Protein AF-A0A958FE83-F1 (afdb_monomer_lite)

Foldseek 3Di:
DVVVVVVVVVVVVVVVVPDDDDQDDDDQDAPPDAAPQPRDGQHDPVAKDWDQDPVNDIGIHNHPVSVVCCVVVPVDD

Structure (mmCIF, N/CA/C/O backbone):
data_AF-A0A958FE83-F1
#
_entry.id   AF-A0A958FE83-F1
#
loop_
_atom_site.group_PDB
_atom_site.id
_atom_site.type_symbol
_atom_site.label_atom_id
_atom_site.label_alt_id
_atom_site.label_comp_id
_atom_site.label_asym_id
_atom_site.label_entity_id
_atom_site.label_seq_id
_atom_site.pdbx_PDB_ins_code
_atom_site.Cartn_x
_atom_site.Cartn_y
_atom_site.Cartn_z
_atom_site.occupancy
_atom_site.B_iso_or_equiv
_atom_site.auth_seq_id
_atom_site.auth_comp_id
_atom_site.auth_asym_id
_atom_site.auth_atom_id
_atom_site.pdbx_PDB_model_num
ATOM 1 N N . MET A 1 1 ? -48.955 5.228 25.058 1.00 55.66 1 MET A N 1
ATOM 2 C CA . MET A 1 1 ? -48.344 4.625 23.844 1.00 55.66 1 MET A CA 1
ATOM 3 C C . MET A 1 1 ? -47.059 5.324 23.374 1.00 55.66 1 MET A C 1
ATOM 5 O O . MET A 1 1 ? -46.168 4.647 22.886 1.00 55.66 1 MET A O 1
ATOM 9 N N . LYS A 1 2 ? -46.894 6.638 23.604 1.00 59.41 2 LYS A N 1
ATOM 10 C CA . LYS A 1 2 ? -45.730 7.438 23.160 1.00 59.41 2 LYS A CA 1
ATOM 11 C C . LYS A 1 2 ? -44.361 6.993 23.723 1.00 59.41 2 LYS A C 1
ATOM 13 O O . LYS A 1 2 ? -43.367 7.077 23.018 1.00 59.41 2 LYS A O 1
ATOM 18 N N . LYS A 1 3 ? -44.312 6.477 24.963 1.00 61.06 3 LYS A N 1
ATOM 19 C CA . LYS A 1 3 ? -43.065 6.026 25.626 1.00 61.06 3 LYS A CA 1
ATOM 20 C C . LYS A 1 3 ? -42.488 4.732 25.028 1.00 61.06 3 LYS A C 1
ATOM 22 O O . LYS A 1 3 ? -41.282 4.627 24.867 1.00 61.06 3 LYS A O 1
ATOM 27 N N . LYS A 1 4 ? -43.356 3.781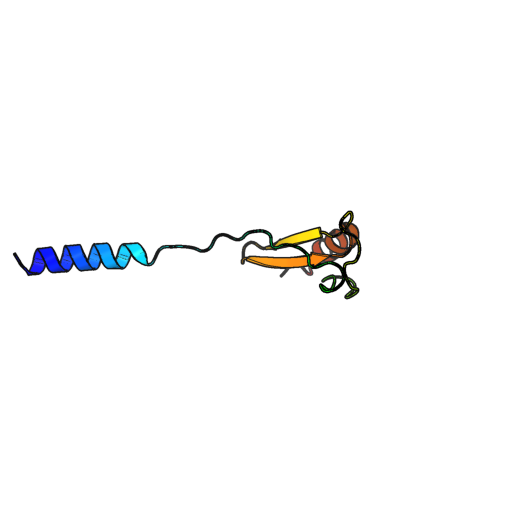 24.650 1.00 66.06 4 LYS A N 1
ATOM 28 C CA . LYS A 1 4 ? -42.956 2.517 24.000 1.00 66.06 4 LYS A CA 1
ATOM 29 C C . LYS A 1 4 ? -42.449 2.755 2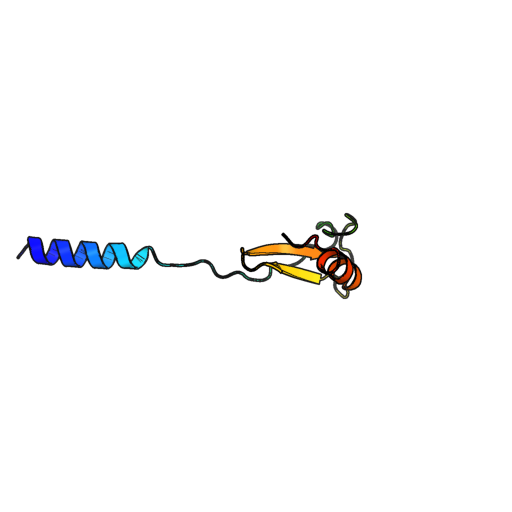2.575 1.00 66.06 4 LYS A C 1
ATOM 31 O O . LYS A 1 4 ? -41.475 2.143 22.163 1.00 66.06 4 LYS A O 1
ATOM 36 N N . PHE A 1 5 ? -43.080 3.694 21.865 1.00 72.62 5 PHE A N 1
ATOM 37 C CA . PHE A 1 5 ? -42.639 4.134 20.543 1.00 72.62 5 PHE A CA 1
ATOM 38 C C . PHE A 1 5 ? -41.282 4.848 20.604 1.00 72.62 5 PHE A C 1
ATOM 40 O O . PHE A 1 5 ? -40.405 4.548 19.809 1.00 72.62 5 PHE A O 1
ATOM 47 N N . HIS A 1 6 ? -41.066 5.709 21.606 1.00 74.44 6 HIS A N 1
ATOM 48 C CA . HIS A 1 6 ? -39.767 6.353 21.825 1.00 74.44 6 HIS A CA 1
ATOM 49 C C . HIS A 1 6 ? -38.643 5.345 22.079 1.00 74.44 6 HIS A C 1
ATOM 51 O O . HIS A 1 6 ? -37.564 5.496 21.525 1.00 74.44 6 HIS A O 1
ATOM 57 N N . TRP A 1 7 ? -38.898 4.307 22.881 1.00 80.19 7 TRP A N 1
ATOM 58 C CA . TRP A 1 7 ? -37.913 3.256 23.146 1.00 80.19 7 TRP A CA 1
ATOM 59 C C . TRP A 1 7 ? -37.601 2.413 21.911 1.00 80.19 7 TRP A C 1
ATOM 61 O O . TRP A 1 7 ? -36.435 2.126 21.668 1.00 80.19 7 TRP A O 1
ATOM 71 N N . LEU A 1 8 ? -38.613 2.087 21.101 1.00 83.56 8 LEU A N 1
ATOM 72 C CA . LEU A 1 8 ? -38.415 1.406 19.819 1.00 83.56 8 LEU A CA 1
ATOM 73 C C . LEU A 1 8 ? -37.574 2.246 18.851 1.00 83.56 8 LEU A C 1
ATOM 75 O O . LEU A 1 8 ? -36.648 1.718 18.250 1.00 83.56 8 LEU A O 1
ATOM 79 N N . VAL A 1 9 ? -37.845 3.550 18.749 1.00 84.12 9 VAL A N 1
ATOM 80 C CA . VAL A 1 9 ? -37.069 4.473 17.904 1.00 84.12 9 VAL A CA 1
ATOM 81 C C . VAL A 1 9 ? -35.624 4.606 18.398 1.00 84.12 9 VAL A C 1
ATOM 83 O O . VAL A 1 9 ? -34.705 4.596 17.586 1.00 84.12 9 VAL A O 1
ATOM 86 N N . LEU A 1 10 ? -35.402 4.664 19.715 1.00 83.19 10 LEU A N 1
ATOM 87 C CA . LEU A 1 10 ? -34.059 4.750 20.303 1.00 83.19 10 LEU A CA 1
ATOM 88 C C . LEU A 1 10 ? -33.231 3.479 20.056 1.00 83.19 10 LEU A C 1
ATOM 90 O O . LEU A 1 10 ? -32.035 3.562 19.791 1.00 83.19 10 LEU A O 1
ATOM 94 N N . TRP A 1 11 ? -33.875 2.311 20.100 1.00 82.75 11 TRP A N 1
ATOM 95 C CA . TRP A 1 11 ? -33.246 1.024 19.793 1.00 82.75 11 TRP A CA 1
ATOM 96 C C . TRP A 1 11 ? -32.870 0.903 18.311 1.00 82.75 11 TRP A C 1
ATOM 98 O O . TRP A 1 11 ? -31.770 0.467 17.975 1.00 82.75 11 TRP A O 1
ATOM 108 N N . LEU A 1 12 ? -33.761 1.350 17.423 1.00 82.62 12 LEU A N 1
ATOM 109 C CA . LEU A 1 12 ? -33.539 1.343 15.976 1.00 82.62 12 LEU A CA 1
ATOM 110 C C . LEU A 1 12 ? -32.416 2.308 15.564 1.00 82.62 12 LEU A C 1
ATOM 112 O O . LEU A 1 12 ? -31.602 1.974 14.708 1.00 82.62 12 LEU A O 1
ATOM 116 N N . LEU A 1 13 ? -32.329 3.469 16.220 1.00 80.88 13 LEU A N 1
ATOM 117 C CA . LEU A 1 13 ? -31.272 4.455 15.985 1.00 80.88 13 LEU A CA 1
ATOM 118 C C . LEU A 1 13 ? -29.902 3.976 16.501 1.00 80.88 13 LEU A C 1
ATOM 120 O O . LEU A 1 13 ? -28.888 4.210 15.851 1.00 80.88 13 LEU A O 1
ATOM 124 N N . GLY A 1 14 ? -29.869 3.262 17.632 1.00 79.88 14 GLY A N 1
ATOM 125 C CA . GLY A 1 14 ? -28.640 2.678 18.181 1.00 79.88 14 GLY A CA 1
ATOM 126 C C . GLY A 1 14 ? -28.052 1.559 17.313 1.00 79.88 14 GLY A C 1
ATOM 127 O O . GLY A 1 14 ? -26.835 1.448 17.192 1.00 79.88 14 GLY A O 1
ATOM 128 N N . SER A 1 15 ? -28.903 0.768 16.651 1.00 77.31 15 SER A N 1
ATOM 129 C CA . SER A 1 15 ? -28.461 -0.339 15.791 1.00 77.31 15 SER A CA 1
ATOM 130 C C . SER A 1 15 ? -27.706 0.117 14.537 1.00 77.31 15 SER A C 1
ATOM 132 O O . SER A 1 15 ? -26.934 -0.663 13.984 1.00 77.31 15 SER A O 1
ATOM 134 N N . PHE A 1 16 ? -27.911 1.352 14.074 1.00 74.38 16 PHE A N 1
ATOM 135 C CA . PHE A 1 16 ? -27.273 1.864 12.856 1.00 74.38 16 PHE A CA 1
ATOM 136 C C . PHE A 1 16 ? -25.803 2.270 13.075 1.00 74.38 16 PHE A C 1
ATOM 138 O O . PHE A 1 16 ? -25.058 2.457 12.118 1.00 74.38 16 PHE A O 1
ATOM 145 N N . LEU A 1 17 ? -25.367 2.378 14.335 1.00 75.12 17 LEU A N 1
ATOM 146 C CA . LEU A 1 17 ? -24.020 2.822 14.711 1.00 75.12 17 LEU A CA 1
ATOM 147 C C . LEU A 1 17 ? -22.974 1.694 14.722 1.00 75.12 17 LEU A C 1
ATOM 149 O O . LEU A 1 17 ? -21.800 1.965 14.954 1.00 75.12 17 LEU A O 1
ATOM 153 N N . VAL A 1 18 ? -23.369 0.441 14.471 1.00 74.31 18 VAL A N 1
ATOM 154 C CA . VAL A 1 18 ? -22.467 -0.730 14.523 1.00 74.31 18 VAL A CA 1
ATOM 155 C C . VAL A 1 18 ? -21.900 -1.106 13.140 1.00 74.31 18 VAL A C 1
ATOM 157 O O . VAL A 1 18 ? -21.345 -2.186 12.957 1.00 74.31 18 VAL A O 1
ATOM 160 N N . GLY A 1 19 ? -22.023 -0.229 12.139 1.00 72.50 19 GLY A N 1
ATOM 161 C CA . GLY A 1 19 ? -21.383 -0.425 10.835 1.00 72.50 19 GLY A CA 1
ATOM 162 C C . GLY A 1 19 ? -19.858 -0.308 10.941 1.00 72.50 19 GLY A C 1
ATOM 163 O O . GLY A 1 19 ? -19.340 0.779 11.179 1.00 72.50 19 GLY A O 1
ATOM 164 N N . GLY A 1 20 ? -19.139 -1.422 10.782 1.00 71.94 20 GLY A N 1
ATOM 165 C CA . GLY A 1 20 ? -17.672 -1.455 10.744 1.00 71.94 20 GLY A CA 1
ATOM 166 C C . GLY A 1 20 ? -17.105 -1.220 9.340 1.00 71.94 20 GLY A C 1
ATOM 167 O O . GLY A 1 20 ? -17.764 -1.499 8.341 1.00 71.94 20 GLY A O 1
ATOM 168 N N . CYS A 1 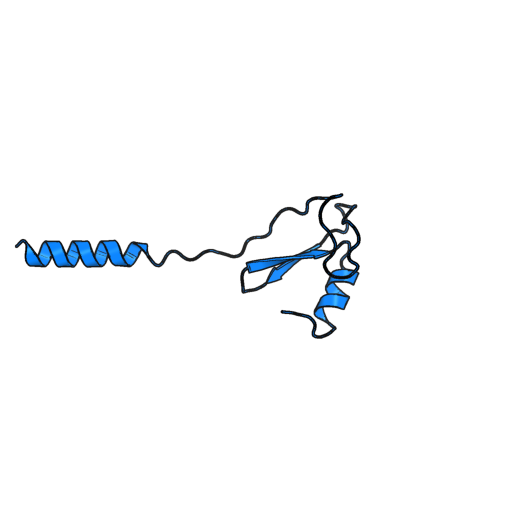21 ? -15.865 -0.730 9.263 1.00 74.12 21 CYS A N 1
ATOM 169 C CA . CYS A 1 21 ? -15.097 -0.639 8.019 1.00 74.12 21 CYS A CA 1
ATOM 170 C C . CYS A 1 21 ? -14.310 -1.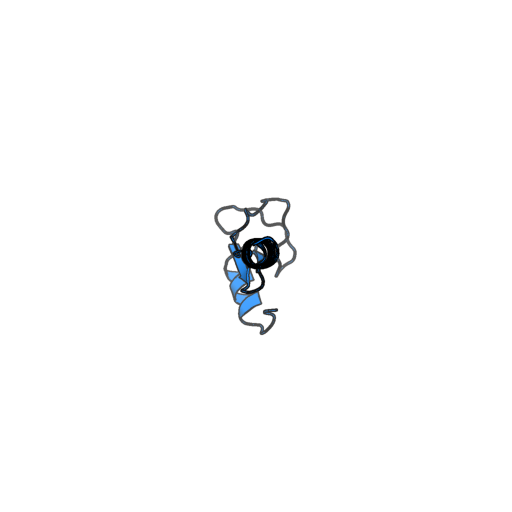941 7.804 1.00 74.12 21 CYS A C 1
ATOM 172 O O . CYS A 1 21 ? -13.674 -2.429 8.738 1.00 74.12 21 CYS A O 1
ATOM 174 N N . THR A 1 22 ? -14.343 -2.503 6.595 1.00 80.62 22 THR A N 1
ATOM 175 C CA . THR A 1 22 ? -13.547 -3.684 6.233 1.00 80.62 22 THR A CA 1
ATOM 176 C C . THR A 1 22 ? -12.239 -3.255 5.570 1.00 80.62 22 THR A C 1
ATOM 178 O O . THR A 1 22 ? -12.298 -2.483 4.608 1.00 80.62 22 THR A O 1
ATOM 181 N N . PRO A 1 23 ? -11.072 -3.751 6.020 1.00 82.00 23 PRO A N 1
ATOM 182 C CA . PRO A 1 23 ? -9.820 -3.509 5.316 1.00 82.00 23 PRO A CA 1
ATOM 183 C C . PRO A 1 23 ? -9.914 -4.110 3.910 1.00 82.00 23 PRO A C 1
ATOM 185 O O . PRO A 1 23 ? -10.309 -5.262 3.740 1.00 82.00 23 PRO A O 1
ATOM 188 N N . SER A 1 24 ? -9.589 -3.306 2.903 1.00 84.69 24 SER A N 1
ATOM 189 C CA . SER A 1 24 ? -9.618 -3.692 1.494 1.00 84.69 24 SER A CA 1
ATOM 190 C C . SER A 1 24 ? -8.301 -3.280 0.842 1.00 84.69 24 SER A C 1
ATOM 192 O O . SER A 1 24 ? -7.781 -2.222 1.205 1.00 84.69 24 SER A O 1
ATOM 194 N N . PRO A 1 25 ? -7.786 -4.064 -0.122 1.00 85.31 25 PRO A N 1
ATOM 195 C CA . PRO A 1 25 ? -6.644 -3.661 -0.935 1.00 85.31 25 PRO A CA 1
ATOM 196 C C . PRO A 1 25 ? -6.911 -2.340 -1.660 1.00 85.31 25 PRO A C 1
ATOM 198 O O . PRO A 1 25 ? -8.048 -2.082 -2.082 1.00 85.31 25 PRO A O 1
ATOM 201 N N . ALA A 1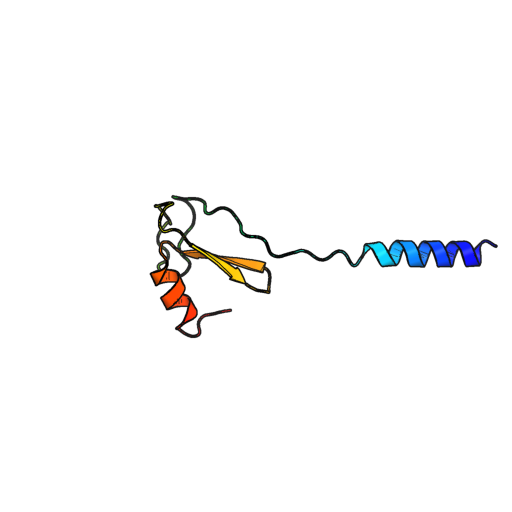 26 ? -5.866 -1.534 -1.826 1.00 87.00 26 ALA A N 1
ATOM 202 C CA . ALA A 1 26 ? -5.888 -0.309 -2.611 1.00 87.00 26 ALA A CA 1
ATOM 203 C C . ALA A 1 26 ? -4.954 -0.418 -3.827 1.00 87.00 26 ALA A C 1
ATOM 205 O O . ALA A 1 26 ? -3.874 -0.993 -3.745 1.00 87.00 26 ALA A O 1
ATOM 206 N N . PRO A 1 27 ? -5.329 0.159 -4.981 1.00 90.38 27 PRO A N 1
ATOM 207 C CA . PRO A 1 27 ? -4.493 0.082 -6.171 1.00 90.38 27 PRO A CA 1
ATOM 208 C C . PRO A 1 27 ? -3.149 0.793 -5.958 1.00 90.38 27 PRO A C 1
ATOM 210 O O . PRO A 1 27 ? -3.116 1.950 -5.537 1.00 90.38 27 PRO A O 1
ATOM 213 N N . ILE A 1 28 ? -2.059 0.117 -6.326 1.00 93.19 28 ILE A N 1
ATOM 214 C CA . ILE A 1 28 ? -0.709 0.689 -6.351 1.00 93.19 28 ILE A CA 1
ATOM 215 C C . ILE A 1 28 ? -0.618 1.725 -7.478 1.00 93.19 28 ILE A C 1
ATOM 217 O O . ILE A 1 28 ? -0.920 1.434 -8.639 1.00 93.19 28 ILE A O 1
ATOM 221 N N . ARG A 1 29 ? -0.176 2.943 -7.157 1.00 95.06 29 ARG A N 1
ATOM 222 C CA . ARG A 1 29 ? 0.074 4.013 -8.130 1.00 95.06 29 ARG A CA 1
ATOM 223 C C . ARG A 1 29 ? 1.511 3.925 -8.623 1.00 95.06 29 ARG A C 1
ATOM 225 O O . ARG A 1 29 ? 2.423 4.553 -8.081 1.00 95.06 29 ARG A O 1
ATOM 232 N N . TYR A 1 30 ? 1.702 3.158 -9.688 1.00 94.50 30 TYR A N 1
ATOM 233 C CA . TYR A 1 30 ? 3.010 3.004 -10.317 1.00 94.50 30 TYR A CA 1
ATOM 234 C C . TYR A 1 30 ? 3.595 4.351 -10.765 1.00 94.50 30 TYR A C 1
ATOM 236 O O . TYR A 1 30 ? 2.893 5.212 -11.302 1.00 94.50 30 TYR A O 1
ATOM 244 N N . GLY A 1 31 ? 4.886 4.548 -10.506 1.00 94.56 31 GLY A N 1
ATOM 245 C CA . GLY A 1 31 ? 5.606 5.796 -10.746 1.00 94.56 31 GLY A CA 1
ATOM 246 C C . GLY A 1 31 ? 5.300 6.920 -9.756 1.00 94.56 31 GLY A C 1
ATOM 247 O O . GLY A 1 31 ? 5.749 8.044 -9.977 1.00 94.56 31 GLY A O 1
ATOM 248 N N . GLN A 1 32 ? 4.523 6.657 -8.700 1.00 95.19 32 GLN A N 1
ATOM 249 C CA . GLN A 1 32 ? 4.098 7.671 -7.724 1.00 95.19 32 GLN A CA 1
ATOM 250 C C . GLN A 1 32 ? 4.237 7.194 -6.277 1.00 95.19 32 GLN A C 1
ATOM 252 O O . GLN A 1 32 ? 4.653 7.977 -5.425 1.00 95.19 32 GLN A O 1
ATOM 257 N N . ASP A 1 33 ? 3.900 5.936 -5.999 1.00 95.56 33 ASP A N 1
ATOM 258 C CA . ASP A 1 33 ? 3.995 5.378 -4.654 1.00 95.56 33 ASP A CA 1
ATOM 259 C C . ASP A 1 33 ? 5.423 4.934 -4.339 1.00 95.56 33 ASP A C 1
ATOM 261 O O . ASP A 1 33 ? 6.101 4.323 -5.167 1.00 95.56 33 ASP A O 1
ATOM 265 N N . ASN A 1 34 ? 5.866 5.205 -3.110 1.00 96.25 34 ASN A N 1
ATOM 266 C CA . ASN A 1 34 ? 7.173 4.783 -2.620 1.00 96.25 34 ASN A CA 1
ATOM 267 C C . ASN A 1 34 ? 7.069 3.446 -1.880 1.00 96.25 34 ASN A C 1
ATOM 269 O O . ASN A 1 34 ? 6.212 3.258 -1.015 1.00 96.25 34 ASN A O 1
ATOM 273 N N . CYS A 1 35 ? 8.016 2.553 -2.150 1.00 94.94 35 CYS A N 1
ATOM 274 C CA . CYS A 1 35 ? 8.203 1.311 -1.420 1.00 94.94 35 CYS A CA 1
ATOM 275 C C . CYS A 1 35 ? 8.479 1.581 0.066 1.00 94.94 35 CYS A C 1
ATOM 277 O O . CYS A 1 35 ? 9.436 2.270 0.423 1.00 94.94 35 CYS A O 1
ATOM 279 N N . ALA A 1 36 ? 7.709 0.956 0.954 1.00 94.44 36 ALA A N 1
ATOM 280 C CA . ALA A 1 36 ? 7.851 1.095 2.401 1.00 94.44 36 ALA A CA 1
ATOM 281 C C . ALA A 1 36 ? 9.180 0.536 2.946 1.00 94.44 36 ALA A C 1
ATOM 283 O O . ALA A 1 36 ? 9.568 0.853 4.071 1.00 94.44 36 ALA A O 1
ATOM 284 N N . HIS A 1 37 ? 9.893 -0.286 2.169 1.00 94.19 37 HIS A N 1
ATOM 285 C CA . HIS A 1 37 ? 11.195 -0.827 2.548 1.00 94.19 37 HIS A CA 1
ATOM 286 C C . HIS A 1 37 ? 12.371 0.029 2.052 1.00 94.19 37 HIS A C 1
ATOM 288 O O . HIS A 1 37 ? 13.116 0.565 2.869 1.00 94.19 37 HIS A O 1
ATOM 294 N N . CYS A 1 38 ? 12.535 0.170 0.733 1.00 93.88 38 CYS A N 1
ATOM 295 C CA . CYS A 1 38 ? 13.691 0.836 0.121 1.00 93.88 38 CYS A CA 1
ATOM 296 C C . CYS A 1 38 ? 13.463 2.321 -0.215 1.00 93.88 38 CYS A C 1
ATOM 298 O O . CYS A 1 38 ? 14.406 2.992 -0.622 1.00 93.88 38 CYS A O 1
ATOM 300 N N . GLN A 1 39 ? 12.241 2.841 -0.040 1.00 94.62 39 GLN A N 1
ATOM 301 C CA . GLN A 1 39 ? 11.845 4.232 -0.327 1.00 94.62 39 GLN A CA 1
ATOM 302 C C . GLN A 1 39 ? 11.969 4.662 -1.801 1.00 94.62 39 GLN A C 1
ATOM 304 O O . GLN A 1 39 ? 11.796 5.839 -2.110 1.00 94.62 39 GLN A O 1
ATOM 309 N N . MET A 1 40 ? 12.231 3.727 -2.717 1.00 95.06 40 MET A N 1
ATOM 310 C CA . MET A 1 40 ? 12.193 3.973 -4.161 1.00 95.06 40 MET A CA 1
ATOM 311 C C . MET A 1 40 ? 10.753 3.936 -4.685 1.00 95.06 40 MET A C 1
ATOM 313 O O . MET A 1 40 ? 9.887 3.326 -4.058 1.00 95.06 40 MET A O 1
A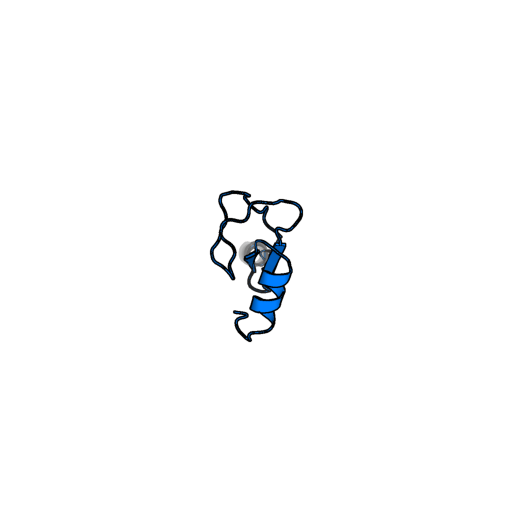TOM 317 N N . LEU A 1 41 ? 10.502 4.578 -5.829 1.00 96.44 41 LEU A N 1
ATOM 318 C CA . LEU A 1 41 ? 9.206 4.520 -6.510 1.00 96.44 41 LEU A CA 1
ATOM 319 C C . LEU A 1 41 ? 8.916 3.099 -6.994 1.00 96.44 41 LEU A C 1
ATOM 321 O O . LEU A 1 41 ? 9.808 2.446 -7.529 1.00 96.44 41 LEU A O 1
ATOM 325 N N . VAL A 1 42 ? 7.665 2.663 -6.866 1.00 96.12 42 VAL A N 1
ATOM 326 C CA . VAL A 1 42 ? 7.203 1.398 -7.441 1.00 96.12 42 VAL A CA 1
ATOM 327 C C . VAL A 1 42 ? 6.911 1.595 -8.916 1.00 96.12 42 VAL A C 1
ATOM 329 O O . VAL A 1 42 ? 5.993 2.334 -9.264 1.00 96.12 42 VAL A O 1
ATOM 332 N N . MET A 1 43 ? 7.690 0.972 -9.797 1.00 94.50 43 MET A N 1
ATOM 333 C CA . MET A 1 43 ? 7.632 1.274 -11.237 1.00 94.50 43 MET A CA 1
ATOM 334 C C . MET A 1 43 ? 6.939 0.191 -12.063 1.00 94.50 43 MET A C 1
ATOM 336 O O . MET A 1 43 ? 6.276 0.516 -13.048 1.00 94.50 43 MET A O 1
ATOM 340 N N . ASP A 1 44 ? 7.083 -1.077 -11.676 1.00 92.88 44 ASP A N 1
ATOM 341 C CA . ASP A 1 44 ? 6.631 -2.219 -12.474 1.00 92.88 44 ASP A CA 1
ATOM 342 C C . ASP A 1 44 ? 5.411 -2.913 -11.853 1.00 92.88 44 ASP A C 1
ATOM 344 O O . ASP A 1 44 ? 5.430 -3.377 -10.708 1.00 92.88 44 ASP A O 1
ATOM 348 N N . ALA A 1 45 ? 4.350 -3.034 -12.651 1.00 92.38 45 ALA A N 1
ATOM 349 C CA . ALA A 1 45 ? 3.115 -3.701 -12.264 1.00 92.38 45 ALA A CA 1
ATOM 350 C C . ALA A 1 45 ? 3.243 -5.208 -12.040 1.00 92.38 45 ALA A C 1
ATOM 352 O O . ALA A 1 45 ? 2.417 -5.781 -11.334 1.00 92.38 45 ALA A O 1
ATOM 353 N N . HIS A 1 46 ? 4.278 -5.845 -12.584 1.00 94.50 46 HIS A N 1
ATOM 354 C CA . HIS A 1 46 ? 4.504 -7.276 -12.394 1.00 94.50 46 HIS A CA 1
ATOM 355 C C . HIS A 1 46 ? 5.073 -7.613 -11.011 1.00 94.50 46 HIS A C 1
ATOM 357 O O . HIS A 1 46 ? 4.914 -8.746 -10.558 1.00 94.50 46 HIS A O 1
ATOM 363 N N . PHE A 1 47 ? 5.736 -6.655 -10.352 1.00 93.94 47 PHE A N 1
ATOM 364 C CA . PHE A 1 47 ? 6.479 -6.899 -9.109 1.00 93.94 47 PHE A CA 1
ATOM 365 C C . PHE A 1 47 ? 5.936 -6.140 -7.901 1.00 93.94 47 PHE A C 1
ATOM 367 O O . PHE A 1 47 ? 6.162 -6.584 -6.774 1.00 93.94 47 PHE A O 1
ATOM 374 N N . GLY A 1 48 ? 5.203 -5.042 -8.118 1.00 93.44 48 GLY A N 1
ATOM 375 C CA . GLY A 1 48 ? 4.611 -4.260 -7.037 1.00 93.44 48 GLY A CA 1
ATOM 376 C C . GLY A 1 48 ? 3.715 -5.111 -6.135 1.00 93.44 48 GLY A C 1
ATOM 377 O O . GLY A 1 48 ? 2.827 -5.817 -6.612 1.00 93.44 48 GLY A O 1
ATOM 378 N N . THR A 1 49 ? 3.936 -5.032 -4.824 1.00 94.19 49 THR A N 1
ATOM 379 C CA . THR A 1 49 ? 3.143 -5.760 -3.824 1.00 94.19 49 THR A CA 1
ATOM 380 C C . THR A 1 49 ? 2.550 -4.819 -2.786 1.00 94.19 49 THR A C 1
ATOM 382 O O . THR A 1 49 ? 3.078 -3.741 -2.517 1.00 94.19 49 THR A O 1
ATOM 385 N N . GLU A 1 50 ? 1.437 -5.238 -2.193 1.00 93.62 50 GLU A N 1
ATOM 386 C CA . GLU A 1 50 ? 0.734 -4.510 -1.143 1.00 93.62 50 GLU A CA 1
ATOM 387 C C . GLU A 1 50 ? 0.566 -5.414 0.082 1.00 93.62 50 GLU A C 1
ATOM 389 O O . GLU A 1 50 ? 0.287 -6.608 -0.035 1.00 93.62 50 GLU A O 1
ATOM 394 N N . LEU A 1 51 ? 0.712 -4.831 1.266 1.00 91.56 51 LEU A N 1
ATOM 395 C CA . LEU A 1 51 ? 0.379 -5.440 2.542 1.00 91.56 51 LEU A CA 1
ATOM 396 C C . LEU A 1 51 ? -0.699 -4.601 3.228 1.00 91.56 51 LEU A C 1
ATOM 398 O O . LEU A 1 51 ? -0.467 -3.439 3.570 1.00 91.56 51 LEU A O 1
ATOM 402 N N . VAL A 1 52 ? -1.836 -5.232 3.510 1.00 91.75 52 VAL A N 1
ATOM 403 C CA . VAL A 1 52 ? -2.912 -4.654 4.317 1.00 91.75 52 VAL A CA 1
ATOM 404 C C . VAL A 1 52 ? -2.834 -5.244 5.722 1.00 91.75 52 VAL A C 1
ATOM 406 O O . VAL A 1 52 ? -2.898 -6.459 5.889 1.00 91.75 52 VAL A O 1
ATOM 409 N N . THR A 1 53 ? -2.669 -4.400 6.740 1.00 89.06 53 THR A N 1
ATOM 410 C CA . THR A 1 53 ? -2.656 -4.853 8.140 1.00 89.06 53 THR A CA 1
ATOM 411 C C . THR A 1 53 ? -4.068 -5.053 8.679 1.00 89.06 53 THR A C 1
ATOM 413 O O . THR A 1 53 ? -5.026 -4.473 8.168 1.00 89.06 53 THR A O 1
ATOM 416 N N . ASP A 1 54 ? -4.198 -5.771 9.796 1.00 85.69 54 ASP A N 1
ATOM 417 C CA . ASP A 1 54 ? -5.479 -5.944 10.502 1.00 85.69 54 ASP A CA 1
ATOM 418 C C . ASP A 1 54 ? -6.110 -4.609 10.938 1.00 85.69 54 ASP A C 1
ATOM 420 O O . ASP A 1 54 ? -7.322 -4.496 11.103 1.00 85.69 54 ASP A O 1
ATOM 424 N N . LYS A 1 55 ? -5.283 -3.566 11.103 1.00 86.00 55 LYS A N 1
ATOM 425 C CA . LYS A 1 55 ? -5.713 -2.194 11.423 1.00 86.00 55 LYS A CA 1
ATOM 426 C C . LYS A 1 55 ? -6.127 -1.397 10.175 1.00 86.00 55 LYS A C 1
ATOM 428 O O . LYS A 1 55 ? -6.449 -0.218 10.295 1.00 86.00 55 LYS A O 1
ATOM 433 N N . GLY A 1 56 ? -6.061 -2.000 8.987 1.00 87.12 56 GLY A N 1
ATOM 434 C CA . GLY A 1 56 ? -6.367 -1.370 7.704 1.00 87.12 56 GLY A CA 1
ATOM 435 C C . GLY A 1 56 ? -5.289 -0.420 7.185 1.00 87.12 56 GLY A C 1
ATOM 436 O O . GLY A 1 56 ? -5.576 0.396 6.314 1.00 87.12 56 GLY A O 1
ATOM 437 N N . LYS A 1 57 ? -4.053 -0.486 7.703 1.00 89.00 57 LYS A N 1
ATOM 438 C CA . LYS A 1 57 ? -2.941 0.258 7.092 1.00 89.00 57 LYS A CA 1
ATOM 439 C C . LYS A 1 57 ? -2.450 -0.474 5.857 1.00 89.00 57 LYS A C 1
ATOM 441 O O . LYS A 1 57 ? -2.249 -1.683 5.901 1.00 89.00 57 LYS A O 1
ATOM 446 N N . ILE A 1 58 ? -2.195 0.297 4.813 1.00 91.81 58 ILE A N 1
ATOM 447 C CA . ILE A 1 58 ? -1.701 -0.184 3.532 1.00 91.81 58 ILE A CA 1
ATOM 448 C C . ILE A 1 58 ? -0.223 0.180 3.409 1.00 91.81 58 ILE A C 1
ATOM 450 O O . ILE A 1 58 ? 0.156 1.337 3.600 1.00 91.81 58 ILE A O 1
ATOM 454 N N . TYR A 1 59 ? 0.601 -0.816 3.100 1.00 93.31 59 TYR A N 1
ATOM 455 C CA . TYR A 1 59 ? 2.017 -0.662 2.787 1.00 93.31 59 TYR A CA 1
ATOM 456 C C . TYR A 1 59 ? 2.275 -1.183 1.383 1.00 93.31 59 TYR A C 1
ATOM 458 O O . TYR A 1 59 ? 1.909 -2.310 1.067 1.00 93.31 59 TYR A O 1
ATOM 466 N N . VAL A 1 60 ? 2.931 -0.375 0.561 1.00 95.12 60 VAL A N 1
ATOM 467 C CA . VAL A 1 60 ? 3.267 -0.719 -0.821 1.00 95.12 60 VAL A CA 1
ATOM 468 C C . VAL A 1 60 ? 4.757 -1.044 -0.905 1.00 95.12 60 VAL A C 1
ATOM 470 O O . VAL A 1 60 ? 5.569 -0.418 -0.220 1.00 95.12 60 VAL A O 1
ATOM 473 N N . PHE A 1 61 ? 5.132 -2.013 -1.733 1.00 95.69 61 PHE A N 1
ATOM 474 C CA . PHE A 1 61 ? 6.514 -2.421 -1.959 1.00 95.69 61 PHE A CA 1
ATOM 475 C C . PHE A 1 61 ? 6.795 -2.591 -3.451 1.00 95.69 61 PHE A C 1
ATOM 477 O O . PHE A 1 61 ? 5.922 -3.006 -4.207 1.00 95.69 61 PHE A O 1
ATOM 484 N N . ASP A 1 62 ? 8.029 -2.295 -3.856 1.00 96.25 62 ASP A N 1
ATOM 485 C CA . ASP A 1 62 ? 8.471 -2.399 -5.256 1.00 96.25 62 ASP A CA 1
ATOM 486 C C . ASP A 1 62 ? 8.611 -3.857 -5.729 1.00 96.25 62 ASP A C 1
ATOM 488 O O . ASP A 1 62 ? 8.390 -4.167 -6.894 1.00 96.25 62 ASP A O 1
ATOM 492 N N . SER A 1 63 ? 8.913 -4.772 -4.803 1.00 95.56 63 SER A N 1
ATOM 493 C CA . SER A 1 63 ? 9.077 -6.200 -5.073 1.00 95.56 63 SER A CA 1
ATOM 494 C C . SER A 1 63 ? 8.661 -7.059 -3.875 1.00 95.56 63 SER A C 1
ATOM 496 O O . SER A 1 63 ? 8.576 -6.581 -2.736 1.00 95.56 63 SER A O 1
ATOM 498 N N . ILE A 1 64 ? 8.445 -8.359 -4.108 1.00 94.25 64 ILE A N 1
ATOM 499 C CA . ILE A 1 64 ? 8.127 -9.324 -3.041 1.00 94.25 64 ILE A CA 1
ATOM 500 C C . ILE A 1 64 ? 9.263 -9.458 -2.013 1.00 94.25 64 ILE A C 1
ATOM 502 O O . ILE A 1 64 ? 9.005 -9.694 -0.833 1.00 94.25 64 ILE A O 1
ATOM 506 N N . GLU A 1 65 ? 10.523 -9.266 -2.418 1.00 93.94 65 GLU A N 1
ATOM 507 C CA . GLU A 1 65 ? 11.659 -9.359 -1.496 1.00 93.94 65 GLU A CA 1
ATOM 508 C C . GLU A 1 65 ? 11.709 -8.177 -0.518 1.00 93.94 65 GLU A C 1
ATOM 510 O O . GLU A 1 65 ? 12.044 -8.359 0.654 1.00 93.94 65 GLU A O 1
ATOM 515 N N . CYS A 1 66 ? 11.286 -6.987 -0.962 1.00 94.56 66 CYS A N 1
ATOM 516 C CA . CYS A 1 66 ? 11.162 -5.804 -0.119 1.00 94.56 66 CYS A CA 1
ATOM 517 C C . CYS A 1 66 ? 10.109 -6.026 0.973 1.00 94.56 66 CYS A C 1
ATOM 519 O O . CYS A 1 66 ? 10.341 -5.682 2.135 1.00 94.56 66 CYS A O 1
ATOM 521 N N . LEU A 1 67 ? 8.979 -6.646 0.614 1.00 94.06 67 LEU A N 1
ATOM 522 C CA . LEU A 1 67 ? 7.948 -7.060 1.564 1.00 94.06 67 LEU A CA 1
ATOM 523 C C . LEU A 1 67 ? 8.494 -8.110 2.544 1.00 94.06 67 LEU A C 1
ATOM 525 O O . LEU A 1 67 ? 8.345 -7.965 3.761 1.00 94.06 67 LEU A O 1
ATOM 529 N N . ALA A 1 68 ? 9.168 -9.146 2.036 1.00 93.31 68 ALA A N 1
ATOM 530 C CA . ALA A 1 68 ? 9.709 -10.230 2.854 1.00 93.31 68 ALA A CA 1
ATOM 531 C C . ALA A 1 68 ? 10.727 -9.714 3.881 1.00 93.31 68 ALA A C 1
ATOM 533 O O . ALA A 1 68 ? 10.635 -10.033 5.069 1.00 93.31 68 ALA A O 1
ATOM 534 N N . TRP A 1 69 ? 11.653 -8.850 3.466 1.00 92.62 69 TRP A N 1
ATOM 535 C CA . TRP A 1 69 ? 12.620 -8.242 4.375 1.00 92.62 69 TRP A CA 1
ATOM 536 C C . TRP A 1 69 ? 11.948 -7.352 5.424 1.00 92.62 69 TRP A C 1
ATOM 538 O O . TRP A 1 69 ? 12.290 -7.402 6.607 1.00 92.62 69 TRP A O 1
ATOM 548 N N . HIS A 1 70 ? 10.967 -6.544 5.015 1.00 91.19 70 HIS A N 1
ATOM 549 C CA . HIS A 1 70 ? 10.231 -5.685 5.940 1.00 91.19 70 HIS A CA 1
ATOM 550 C C . HIS A 1 70 ? 9.471 -6.502 7.000 1.00 91.19 70 HIS A C 1
ATOM 552 O O . HIS A 1 70 ? 9.485 -6.139 8.177 1.00 91.19 70 HIS A O 1
ATOM 558 N N . SER A 1 71 ? 8.862 -7.623 6.599 1.00 87.12 71 SER A N 1
ATOM 559 C CA . SER A 1 71 ? 8.080 -8.495 7.487 1.00 87.12 71 SER A CA 1
ATOM 560 C C . SER A 1 71 ? 8.932 -9.325 8.454 1.00 87.12 71 SER A C 1
ATOM 562 O O . SER A 1 71 ? 8.570 -9.494 9.616 1.00 87.12 71 SER A O 1
ATOM 564 N N . THR A 1 72 ? 10.096 -9.806 8.011 1.00 84.88 72 THR A N 1
ATOM 565 C CA . THR A 1 72 ? 10.975 -10.659 8.829 1.00 84.88 72 THR A CA 1
ATOM 566 C C . THR A 1 72 ? 11.816 -9.872 9.830 1.00 84.88 72 THR A C 1
ATOM 568 O O . THR A 1 72 ? 12.174 -10.401 10.879 1.00 84.88 72 THR A O 1
ATOM 571 N N . ALA A 1 73 ? 12.101 -8.595 9.566 1.00 74.31 73 ALA A N 1
ATOM 572 C CA . ALA A 1 73 ? 12.968 -7.772 10.408 1.00 74.31 73 ALA A CA 1
ATOM 573 C C . ALA A 1 73 ? 12.298 -7.218 11.688 1.00 74.31 73 ALA A C 1
ATOM 575 O O . ALA A 1 73 ? 12.731 -6.175 12.186 1.00 74.31 73 ALA A O 1
ATOM 576 N N . SER A 1 74 ? 11.234 -7.857 12.196 1.00 60.53 74 SER A N 1
ATOM 577 C CA . SER A 1 74 ? 10.438 -7.416 13.364 1.00 60.53 74 SER A CA 1
ATOM 578 C C . SER A 1 74 ? 9.925 -5.972 13.265 1.00 60.53 74 SER A C 1
ATOM 580 O O . SER A 1 74 ? 9.615 -5.343 14.275 1.00 60.53 74 SER A O 1
ATOM 582 N N . ARG A 1 75 ? 9.869 -5.423 12.047 1.00 62.50 75 ARG A N 1
ATOM 583 C CA . ARG A 1 75 ? 9.471 -4.039 11.754 1.00 62.50 75 ARG A CA 1
ATOM 584 C C . ARG A 1 75 ? 8.002 -3.923 11.351 1.00 62.50 75 ARG A C 1
ATOM 586 O O . ARG A 1 75 ? 7.586 -2.867 10.889 1.00 62.50 75 ARG A O 1
ATOM 593 N N . MET A 1 76 ? 7.230 -4.988 11.565 1.00 61.50 76 MET A N 1
ATOM 594 C CA . MET A 1 76 ? 5.782 -4.998 11.387 1.00 61.50 76 MET A CA 1
ATOM 595 C C . MET A 1 76 ? 5.113 -4.100 12.455 1.00 61.50 76 MET A C 1
ATOM 597 O O . MET A 1 76 ? 5.330 -4.341 13.644 1.00 61.50 76 MET A O 1
ATOM 601 N N . PRO A 1 77 ? 4.339 -3.068 12.075 1.00 59.38 77 PRO A N 1
ATOM 602 C CA . PRO A 1 77 ? 3.554 -2.241 13.005 1.00 59.38 77 PRO A CA 1
ATOM 603 C C . PRO A 1 77 ? 2.167 -2.815 13.364 1.00 59.38 77 PRO A C 1
ATOM 605 O O . PRO A 1 77 ? 1.662 -3.674 12.613 1.00 59.38 77 PRO A O 1
#

Radius of gyration: 21.34 Å; chains: 1; bounding box: 62×18×38 Å

pLDDT: mean 85.48, std 11.05, range [55.66, 96.44]

Sequence (77 aa):
MKKKFHWLVLWLLGSFLVGGCTPSPAPIRYGQDNCAHCQMLVMDAHFGTELVTDKGKIYVFDSIECLAWHSTASRMP

Secondary structure (DSSP, 8-state):
-HHHHHHHHHHHHHHGGG-PPPP------TTTPBPTTT--B---TTT-EEEE-TT--EEEESSHHHHHHHHHTT---